Protein AF-A0A7J0CHC0-F1 (afdb_monomer_lite)

Organism: Streptomyces microflavus (NCBI:txid1919)

Structure (mmCIF, N/CA/C/O backbone):
data_AF-A0A7J0CHC0-F1
#
_entry.id   AF-A0A7J0CHC0-F1
#
loop_
_atom_site.group_PDB
_atom_site.id
_atom_site.type_symbol
_atom_site.label_atom_id
_atom_site.label_alt_id
_atom_site.label_comp_id
_atom_site.label_asym_id
_atom_site.label_entity_id
_atom_site.label_seq_id
_atom_site.pdbx_PDB_ins_code
_atom_site.Cartn_x
_atom_site.Cartn_y
_atom_site.Cartn_z
_atom_site.occupancy
_atom_site.B_iso_or_equiv
_atom_site.auth_seq_id
_atom_site.auth_comp_id
_atom_site.auth_asym_id
_atom_site.auth_atom_id
_atom_site.pdbx_PDB_model_num
ATOM 1 N N . MET A 1 1 ? 10.329 18.362 -16.161 1.00 43.47 1 MET A N 1
ATOM 2 C CA . MET A 1 1 ? 10.769 17.170 -15.403 1.00 43.47 1 MET A CA 1
ATOM 3 C C . MET A 1 1 ? 11.102 17.609 -13.986 1.00 43.47 1 MET A C 1
ATOM 5 O O . MET A 1 1 ? 12.208 18.069 -13.749 1.00 43.47 1 MET A O 1
ATOM 9 N N . ALA A 1 2 ? 10.140 17.556 -13.065 1.00 52.16 2 ALA A N 1
ATOM 10 C CA . ALA A 1 2 ? 10.444 17.740 -11.649 1.00 52.16 2 ALA A CA 1
ATOM 11 C C . ALA A 1 2 ? 11.000 16.406 -11.139 1.00 52.16 2 ALA A C 1
ATOM 13 O O . ALA A 1 2 ? 10.270 15.419 -11.058 1.00 52.16 2 ALA A O 1
ATOM 14 N N . GLY A 1 3 ? 12.313 16.346 -10.919 1.00 54.72 3 GLY A N 1
ATOM 15 C CA . GLY A 1 3 ? 12.942 15.194 -10.286 1.00 54.72 3 GLY A CA 1
ATOM 16 C C . GLY A 1 3 ? 12.388 15.053 -8.875 1.00 54.72 3 GLY A C 1
ATOM 17 O O . GLY A 1 3 ? 12.377 16.024 -8.125 1.00 54.72 3 GLY A O 1
ATOM 18 N N . PHE A 1 4 ? 11.892 13.865 -8.539 1.00 58.16 4 PHE A N 1
ATOM 19 C CA . PHE A 1 4 ? 11.457 13.528 -7.189 1.00 58.16 4 PHE A CA 1
ATOM 20 C C . PHE A 1 4 ? 12.624 13.764 -6.214 1.00 58.16 4 PHE A C 1
ATOM 22 O O . PHE A 1 4 ? 13.548 12.957 -6.151 1.00 58.16 4 PHE A O 1
ATOM 29 N N . SER A 1 5 ? 12.609 14.878 -5.485 1.00 67.31 5 SER A N 1
ATOM 30 C CA . SER A 1 5 ? 13.575 15.197 -4.432 1.00 67.31 5 SER A CA 1
ATOM 31 C C . SER A 1 5 ? 12.858 15.314 -3.084 1.00 67.31 5 SER A C 1
ATOM 33 O O . 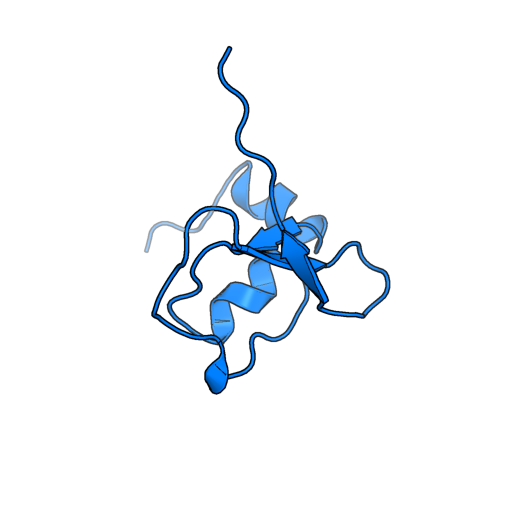SER A 1 5 ? 11.685 15.684 -3.016 1.00 67.31 5 SER A O 1
ATOM 35 N N . GLY A 1 6 ? 13.550 14.940 -2.004 1.00 77.19 6 GLY A N 1
ATOM 36 C CA . GLY A 1 6 ? 13.018 14.956 -0.637 1.00 77.19 6 GLY A CA 1
ATOM 37 C C . GLY A 1 6 ? 12.457 13.609 -0.162 1.00 77.19 6 GLY A C 1
ATOM 38 O O . GLY A 1 6 ? 12.873 12.551 -0.634 1.00 77.19 6 GLY A O 1
ATOM 39 N N . TRP A 1 7 ? 11.488 13.667 0.760 1.00 77.69 7 TRP A N 1
ATOM 40 C CA . TRP A 1 7 ? 10.916 12.537 1.519 1.00 77.69 7 TRP A CA 1
ATOM 41 C C . TRP A 1 7 ? 10.472 11.329 0.675 1.00 77.69 7 TRP A C 1
ATOM 43 O O . TRP A 1 7 ? 10.446 10.196 1.153 1.00 77.69 7 TRP A O 1
ATOM 53 N N . PHE A 1 8 ? 10.129 11.544 -0.596 1.00 77.38 8 PHE A N 1
ATOM 54 C CA . PHE A 1 8 ? 9.718 10.480 -1.510 1.00 77.38 8 PHE A CA 1
ATOM 55 C C . PHE A 1 8 ? 10.848 9.477 -1.802 1.00 77.38 8 PHE A C 1
ATOM 57 O O . PHE A 1 8 ? 10.597 8.279 -1.957 1.00 77.38 8 PHE A O 1
ATOM 64 N N . VAL A 1 9 ? 12.099 9.949 -1.851 1.00 81.75 9 VAL A N 1
ATOM 65 C CA . VAL A 1 9 ? 13.280 9.087 -2.009 1.00 81.75 9 VAL A CA 1
ATOM 66 C C . VAL A 1 9 ? 13.459 8.210 -0.770 1.00 81.75 9 VAL A C 1
ATOM 68 O O . VAL A 1 9 ? 13.693 7.009 -0.906 1.00 81.75 9 VAL A O 1
ATOM 71 N N . ASP A 1 10 ? 13.263 8.778 0.422 1.00 77.06 10 ASP A N 1
ATOM 72 C CA . ASP A 1 10 ? 13.380 8.058 1.694 1.00 77.06 10 ASP A CA 1
ATOM 73 C C . ASP A 1 1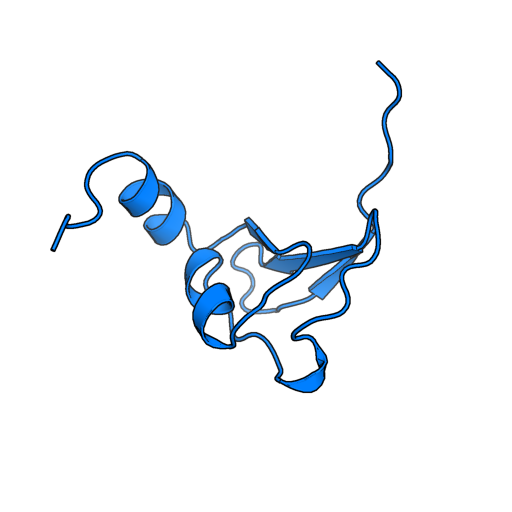0 ? 12.306 6.970 1.836 1.00 77.06 10 ASP A C 1
ATOM 75 O O . ASP A 1 10 ? 12.612 5.832 2.196 1.00 77.06 10 ASP A O 1
ATOM 79 N N . VAL A 1 11 ? 11.060 7.266 1.448 1.00 75.50 11 VAL A N 1
ATOM 80 C CA . VAL A 1 11 ? 9.970 6.274 1.433 1.00 75.50 11 VAL A CA 1
ATOM 81 C C . VAL A 1 11 ? 10.278 5.121 0.473 1.00 75.50 11 VAL A C 1
ATOM 83 O O . VAL A 1 11 ? 10.148 3.956 0.851 1.00 75.50 11 VAL A O 1
ATOM 86 N N . ARG A 1 12 ? 10.759 5.412 -0.746 1.00 81.88 12 ARG A N 1
ATOM 87 C CA . ARG A 1 12 ? 11.161 4.364 -1.705 1.00 81.88 12 ARG A CA 1
ATOM 88 C C . ARG A 1 12 ? 12.341 3.535 -1.200 1.00 81.88 12 ARG A C 1
ATOM 90 O O . ARG A 1 12 ? 12.408 2.343 -1.508 1.00 81.88 12 ARG A O 1
ATOM 97 N N . ARG A 1 13 ? 13.263 4.138 -0.441 1.00 85.62 13 ARG A N 1
ATOM 98 C CA . ARG A 1 13 ? 14.437 3.457 0.124 1.00 85.62 13 ARG A CA 1
ATOM 99 C C . ARG A 1 13 ? 14.053 2.387 1.141 1.00 85.62 13 ARG A C 1
ATOM 101 O O . ARG A 1 13 ? 14.687 1.336 1.158 1.00 85.62 13 ARG A O 1
ATOM 108 N N . ASN A 1 14 ? 13.001 2.617 1.926 1.00 86.88 14 ASN A N 1
ATOM 109 C CA . ASN A 1 14 ? 12.529 1.644 2.911 1.00 86.88 14 ASN A CA 1
ATOM 110 C C . ASN A 1 14 ? 11.993 0.360 2.271 1.00 86.88 14 ASN A C 1
ATOM 112 O O . ASN A 1 14 ? 12.047 -0.686 2.907 1.00 86.88 14 ASN A O 1
ATOM 116 N N . ARG A 1 15 ? 11.513 0.409 1.014 1.00 89.56 15 ARG A N 1
ATOM 117 C CA . ARG A 1 15 ? 11.027 -0.772 0.267 1.00 89.56 15 ARG A CA 1
ATOM 118 C C . ARG A 1 15 ? 9.978 -1.572 1.057 1.00 89.56 15 ARG A C 1
ATOM 120 O O . ARG A 1 15 ? 9.932 -2.800 0.987 1.00 89.56 15 ARG A O 1
ATOM 127 N N . GLN A 1 16 ? 9.147 -0.859 1.811 1.00 94.06 16 GLN A N 1
ATOM 128 C CA . GLN A 1 16 ? 8.128 -1.383 2.717 1.00 94.06 16 GLN A CA 1
ATOM 129 C C . GLN A 1 16 ? 6.927 -0.435 2.725 1.00 94.06 16 GLN A C 1
ATOM 131 O O . GLN A 1 16 ? 7.096 0.777 2.603 1.00 94.06 16 GLN A O 1
ATOM 136 N N . GLY A 1 17 ? 5.716 -0.970 2.875 1.00 94.62 17 GLY A N 1
ATOM 137 C CA . GLY A 1 17 ? 4.496 -0.172 2.974 1.00 94.62 17 GLY A CA 1
ATOM 138 C C . GLY A 1 17 ? 3.247 -0.887 2.469 1.00 94.62 17 GLY A C 1
ATOM 139 O O . GLY A 1 17 ? 3.248 -2.098 2.237 1.00 94.62 17 GLY A O 1
ATOM 140 N N . ALA A 1 18 ? 2.170 -0.117 2.304 1.00 95.31 18 ALA A N 1
ATOM 141 C CA . ALA A 1 18 ? 0.862 -0.595 1.875 1.00 95.31 18 ALA A CA 1
ATOM 142 C C . ALA A 1 18 ? 0.311 0.231 0.696 1.00 95.31 18 ALA A C 1
ATOM 144 O O . ALA A 1 18 ? 0.341 1.458 0.732 1.00 95.31 18 ALA A O 1
ATOM 145 N N . LEU A 1 19 ? -0.231 -0.432 -0.329 1.00 94.56 19 LEU A N 1
ATOM 146 C CA . LEU A 1 19 ? -0.920 0.184 -1.470 1.00 94.56 19 LEU A CA 1
ATOM 147 C C . LEU A 1 19 ? -2.422 -0.103 -1.383 1.00 94.56 19 LEU A C 1
ATOM 149 O O . LEU A 1 19 ? -2.821 -1.266 -1.406 1.00 94.56 19 LEU A O 1
ATOM 153 N N . LEU A 1 20 ? -3.260 0.933 -1.311 1.00 94.38 20 LEU A N 1
ATOM 154 C CA . LEU A 1 20 ? -4.717 0.782 -1.149 1.00 94.38 20 LEU A CA 1
ATOM 155 C C . LEU A 1 20 ? -5.446 0.490 -2.470 1.00 94.38 20 LEU A C 1
ATOM 157 O O . LEU A 1 20 ? -6.321 -0.370 -2.538 1.00 94.38 20 LEU A O 1
ATOM 161 N N . SER A 1 21 ? -5.081 1.192 -3.541 1.00 93.12 21 SER A N 1
ATOM 162 C CA . SER A 1 21 ? -5.679 1.011 -4.867 1.00 93.12 21 SER A CA 1
ATOM 163 C C . SER A 1 21 ? -4.648 1.321 -5.955 1.00 93.12 21 SER A C 1
ATOM 165 O O . SER A 1 21 ? -4.660 2.419 -6.514 1.00 93.12 21 SER A O 1
ATOM 167 N N . PRO A 1 22 ? -3.708 0.398 -6.228 1.00 93.62 22 PRO A N 1
ATOM 168 C CA . PRO A 1 22 ? -2.708 0.615 -7.266 1.00 93.62 22 PRO A CA 1
ATOM 169 C C . PRO A 1 22 ? -3.379 0.749 -8.641 1.00 93.62 22 PRO A C 1
ATOM 171 O O . PRO A 1 22 ? -4.298 -0.004 -8.976 1.00 93.62 22 PRO A O 1
ATOM 174 N N . GLN A 1 23 ? -2.908 1.709 -9.431 1.00 94.00 23 GLN A N 1
ATOM 175 C CA . GLN A 1 23 ? -3.391 2.015 -10.781 1.00 94.00 23 GLN A CA 1
ATOM 176 C C . GLN A 1 23 ? -2.443 1.483 -11.862 1.00 94.00 23 GLN A C 1
ATOM 178 O O . GLN A 1 23 ? -2.834 1.342 -13.019 1.00 94.00 23 GLN A O 1
ATOM 183 N N . ALA A 1 24 ? -1.212 1.127 -11.489 1.00 94.00 24 ALA A N 1
ATOM 184 C CA . ALA A 1 24 ? -0.234 0.543 -12.391 1.00 94.00 24 ALA A CA 1
ATOM 185 C C . ALA A 1 24 ? 0.590 -0.559 -11.711 1.00 94.00 24 ALA A C 1
ATOM 187 O O . ALA A 1 24 ? 0.763 -0.593 -10.495 1.00 94.00 24 ALA A O 1
ATOM 188 N N . VAL A 1 25 ? 1.175 -1.451 -12.521 1.00 92.44 25 VAL A N 1
ATOM 189 C CA . VAL A 1 25 ? 2.111 -2.486 -12.034 1.00 92.44 25 VAL A CA 1
ATOM 190 C C . VAL A 1 25 ? 3.300 -1.845 -11.300 1.00 92.44 25 VAL A C 1
ATOM 192 O O . VAL A 1 25 ? 3.777 -2.391 -10.303 1.00 92.44 25 VAL A O 1
ATOM 195 N N . GLY A 1 26 ? 3.753 -0.685 -11.792 1.00 91.81 26 GLY A N 1
ATOM 196 C CA . GLY A 1 26 ? 4.903 0.057 -11.268 1.00 91.81 26 GLY A CA 1
ATOM 197 C C . GLY A 1 26 ? 4.709 0.614 -9.858 1.00 91.81 26 GLY A C 1
ATOM 198 O O . GLY A 1 26 ? 5.696 0.814 -9.155 1.00 91.81 26 GLY A O 1
ATOM 199 N N . ASP A 1 27 ? 3.467 0.767 -9.388 1.00 92.12 27 ASP A N 1
ATOM 200 C CA . ASP A 1 27 ? 3.185 1.256 -8.031 1.00 92.12 27 ASP A CA 1
ATOM 201 C C . ASP A 1 27 ? 3.793 0.337 -6.956 1.00 92.12 27 ASP A C 1
ATOM 203 O O . ASP A 1 27 ? 4.143 0.784 -5.865 1.00 92.12 27 ASP A O 1
ATOM 207 N N . GLY A 1 28 ? 3.996 -0.946 -7.285 1.00 91.75 28 GLY A N 1
ATOM 208 C CA . GLY A 1 28 ? 4.669 -1.919 -6.421 1.00 91.75 28 GLY A CA 1
ATOM 209 C C . GLY A 1 28 ? 6.096 -1.535 -6.035 1.00 91.75 28 GLY A C 1
ATOM 210 O O . GLY A 1 28 ? 6.544 -1.888 -4.943 1.00 91.75 28 GLY A O 1
ATOM 211 N N . GLU A 1 29 ? 6.799 -0.774 -6.877 1.00 90.38 29 GLU A N 1
ATOM 212 C CA . GLU A 1 29 ? 8.173 -0.355 -6.597 1.00 90.38 29 GLU A CA 1
ATOM 213 C C . GLU A 1 29 ? 8.283 0.524 -5.353 1.00 90.38 29 GLU A C 1
ATOM 215 O O . GLU A 1 29 ? 9.313 0.477 -4.675 1.00 90.38 29 GLU A O 1
ATOM 220 N N . LEU A 1 30 ? 7.224 1.281 -5.039 1.00 90.06 30 LEU A N 1
ATOM 221 C CA . LEU A 1 30 ? 7.160 2.172 -3.879 1.00 90.06 30 LEU A CA 1
ATOM 222 C C . LEU A 1 30 ? 7.294 1.404 -2.564 1.00 90.06 30 LEU A C 1
ATOM 224 O O . LEU A 1 30 ? 7.911 1.892 -1.625 1.00 90.06 30 LEU A O 1
ATOM 228 N N . ILE A 1 31 ? 6.763 0.181 -2.523 1.00 92.56 31 ILE A N 1
ATOM 229 C CA . ILE A 1 31 ? 6.780 -0.692 -1.344 1.00 92.56 31 ILE A CA 1
ATOM 230 C C . ILE A 1 31 ? 7.725 -1.881 -1.517 1.00 92.56 31 ILE A C 1
ATOM 232 O O . ILE A 1 31 ? 7.681 -2.821 -0.736 1.00 92.56 31 ILE A O 1
ATOM 236 N N . GLY A 1 32 ? 8.553 -1.873 -2.560 1.00 90.44 32 GLY A N 1
ATOM 237 C CA . GLY A 1 32 ? 9.519 -2.928 -2.835 1.00 90.44 32 GLY A CA 1
ATOM 238 C C . GLY A 1 32 ? 8.966 -4.266 -3.322 1.00 90.44 32 GLY A C 1
ATOM 239 O O . GLY A 1 32 ? 9.692 -5.257 -3.280 1.00 90.44 32 GLY A O 1
ATOM 240 N N . GLY A 1 33 ? 7.732 -4.292 -3.828 1.00 89.00 33 GLY A N 1
ATOM 241 C CA . GLY A 1 33 ? 7.075 -5.482 -4.367 1.00 89.00 33 GLY A CA 1
ATOM 242 C C . GLY A 1 33 ? 6.758 -5.389 -5.864 1.00 89.00 33 GLY A C 1
ATOM 243 O O . GLY A 1 33 ? 7.120 -4.438 -6.552 1.00 89.00 33 GLY A O 1
ATOM 244 N N . LYS A 1 34 ? 6.036 -6.391 -6.378 1.00 90.31 34 LYS A N 1
ATOM 245 C CA . LYS A 1 34 ? 5.428 -6.374 -7.719 1.00 90.31 34 LYS A CA 1
ATOM 246 C C . LYS A 1 34 ? 3.919 -6.513 -7.585 1.00 90.31 34 LYS A C 1
ATOM 248 O O . LYS A 1 34 ? 3.452 -7.508 -7.035 1.00 90.31 34 LYS A O 1
ATOM 253 N N . VAL A 1 35 ? 3.160 -5.549 -8.102 1.00 91.62 35 VAL A N 1
ATOM 254 C CA . VAL A 1 35 ? 1.693 -5.620 -8.107 1.00 91.62 35 VAL A CA 1
ATOM 255 C C . VAL A 1 35 ? 1.232 -6.531 -9.253 1.00 91.62 35 VAL A C 1
ATOM 257 O O . VAL A 1 35 ? 1.563 -6.263 -10.411 1.00 91.62 35 VAL A O 1
ATOM 260 N N . PRO A 1 36 ? 0.465 -7.603 -8.983 1.00 90.06 36 PRO A N 1
ATOM 261 C CA . PRO A 1 36 ? -0.139 -8.409 -10.040 1.00 90.06 36 PRO A CA 1
ATOM 262 C C . PRO A 1 36 ? -1.151 -7.587 -10.843 1.00 90.06 36 PRO A C 1
ATOM 264 O O . PRO A 1 36 ? -1.935 -6.840 -10.263 1.00 90.06 36 PRO A O 1
ATOM 267 N N . ARG A 1 37 ? -1.213 -7.783 -12.167 1.00 91.50 37 ARG A N 1
ATOM 268 C CA . ARG A 1 37 ? -2.184 -7.087 -13.038 1.00 91.50 37 ARG A CA 1
ATOM 269 C C . ARG A 1 37 ? -3.640 -7.254 -12.587 1.00 91.50 37 ARG A C 1
ATOM 271 O O . ARG A 1 37 ? -4.411 -6.314 -12.692 1.00 91.50 37 ARG A O 1
ATOM 278 N N . SER A 1 38 ? -3.994 -8.409 -12.024 1.00 89.81 38 SER A N 1
ATOM 279 C CA . SER A 1 38 ? -5.331 -8.691 -11.478 1.00 89.81 38 SER A CA 1
ATOM 280 C C . SER A 1 38 ? -5.694 -7.882 -10.226 1.00 89.81 38 SER A C 1
ATOM 282 O O . SER A 1 38 ? -6.826 -7.955 -9.757 1.00 89.81 38 SER A O 1
ATOM 284 N N . ARG A 1 39 ? -4.735 -7.152 -9.646 1.00 88.06 39 ARG A N 1
ATOM 285 C CA . ARG A 1 39 ? -4.910 -6.309 -8.457 1.00 88.06 39 ARG A CA 1
ATOM 286 C C . ARG A 1 39 ? -4.883 -4.814 -8.784 1.00 88.06 39 ARG A C 1
ATOM 288 O O . ARG A 1 39 ? -4.902 -4.012 -7.856 1.00 88.06 39 ARG A O 1
ATOM 295 N N . ILE A 1 40 ? -4.792 -4.459 -10.065 1.00 92.19 40 ILE A N 1
ATOM 296 C CA . ILE A 1 40 ? -4.821 -3.075 -10.539 1.00 92.19 40 ILE A CA 1
ATOM 297 C C . ILE A 1 40 ? -6.272 -2.633 -10.714 1.00 92.19 40 ILE A C 1
ATOM 299 O O . ILE A 1 40 ? -7.081 -3.369 -11.277 1.00 92.19 40 ILE A O 1
ATOM 303 N N . GLY A 1 41 ? -6.574 -1.415 -10.267 1.00 85.12 41 GLY A N 1
ATOM 304 C CA . GLY A 1 41 ? -7.920 -0.852 -10.319 1.00 85.12 41 GLY A CA 1
ATOM 305 C C . GLY A 1 41 ? -8.864 -1.435 -9.259 1.00 85.12 41 GLY A C 1
ATOM 306 O O . GLY A 1 41 ? -8.565 -2.423 -8.591 1.00 85.12 41 GLY A O 1
ATOM 307 N N . GLY A 1 42 ? -10.018 -0.788 -9.071 1.00 77.31 42 GLY A N 1
ATOM 308 C CA . GLY A 1 42 ? -11.084 -1.301 -8.197 1.00 77.31 42 GLY A CA 1
ATOM 309 C C . GLY A 1 42 ? -10.733 -1.330 -6.704 1.00 77.31 42 GLY A C 1
ATOM 310 O O . GLY A 1 42 ? -10.883 -2.363 -6.048 1.00 77.31 42 GLY A O 1
ATOM 311 N N . GLY A 1 43 ? -10.272 -0.198 -6.159 1.00 82.69 43 GLY A N 1
ATOM 312 C CA . GLY A 1 43 ? -10.013 -0.047 -4.725 1.00 82.69 43 GLY A CA 1
ATOM 313 C C . GLY A 1 43 ? -11.246 -0.350 -3.874 1.00 82.69 43 GLY A C 1
ATOM 314 O O . GLY A 1 43 ? -12.351 0.088 -4.184 1.00 82.69 43 GLY A O 1
ATOM 315 N N . ARG A 1 44 ? -11.051 -1.095 -2.784 1.00 89.62 44 ARG A N 1
ATOM 316 C CA . ARG A 1 44 ? -12.074 -1.307 -1.754 1.00 89.62 44 ARG A CA 1
ATOM 317 C C . ARG A 1 44 ? -11.602 -0.651 -0.458 1.00 89.62 44 ARG A C 1
ATOM 319 O O . ARG A 1 44 ? -10.469 -0.933 -0.058 1.00 89.62 44 ARG A O 1
ATOM 326 N N . PRO A 1 45 ? -12.431 0.173 0.207 1.00 92.25 45 PRO A N 1
ATOM 327 C CA . PRO A 1 45 ? -12.103 0.701 1.525 1.00 92.25 45 PRO A CA 1
ATOM 328 C C . PRO A 1 45 ? -11.638 -0.408 2.472 1.00 92.25 45 PRO A C 1
ATOM 330 O O . PRO A 1 45 ? -12.180 -1.516 2.479 1.00 92.25 45 PRO A O 1
ATOM 333 N N . GLY A 1 46 ? -10.576 -0.126 3.221 1.00 94.25 46 GLY A N 1
ATOM 334 C CA . GLY A 1 46 ? -9.980 -1.082 4.148 1.00 94.25 46 GLY A CA 1
ATOM 335 C C . GLY A 1 46 ? -9.166 -2.212 3.504 1.00 94.25 46 GLY A C 1
ATOM 336 O O . GLY A 1 46 ? -8.679 -3.067 4.230 1.00 94.25 46 GLY A O 1
ATOM 337 N N . ARG A 1 47 ? -8.957 -2.269 2.182 1.00 95.00 47 ARG A N 1
ATOM 338 C CA . ARG A 1 47 ? -8.085 -3.286 1.559 1.00 95.00 47 ARG A CA 1
ATOM 339 C C . ARG A 1 47 ? -6.762 -2.676 1.108 1.00 95.00 47 ARG A C 1
ATOM 341 O O . ARG A 1 47 ? -6.757 -1.644 0.449 1.00 95.00 47 ARG A O 1
ATOM 348 N N . ALA A 1 48 ? -5.651 -3.351 1.414 1.00 95.62 48 ALA A N 1
ATOM 349 C CA . ALA A 1 48 ? -4.326 -2.947 0.949 1.00 95.62 48 ALA A CA 1
ATOM 350 C C . ALA A 1 48 ? -3.461 -4.130 0.490 1.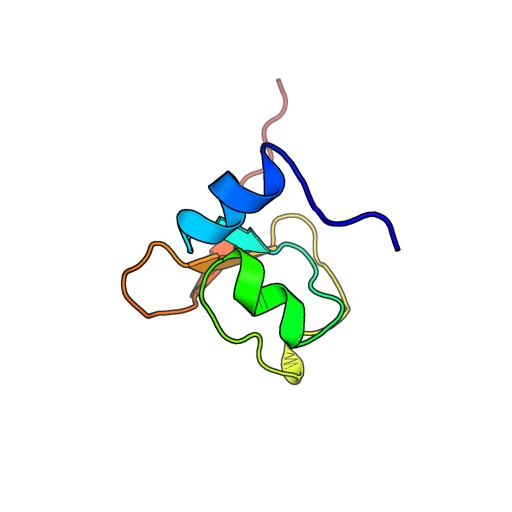00 95.62 48 ALA A C 1
ATOM 352 O O . ALA A 1 48 ? -3.605 -5.251 0.984 1.00 95.62 48 ALA A O 1
ATOM 353 N N . LEU A 1 49 ? -2.529 -3.869 -0.426 1.00 95.06 49 LEU A N 1
ATOM 354 C CA . LEU A 1 49 ? -1.383 -4.728 -0.714 1.00 95.06 49 LEU A CA 1
ATOM 355 C C . LEU A 1 49 ? -0.209 -4.283 0.154 1.00 95.06 49 LEU A C 1
ATOM 357 O O . LEU A 1 49 ? 0.256 -3.161 0.010 1.00 95.06 49 LEU A O 1
ATOM 361 N N . PHE A 1 50 ? 0.266 -5.151 1.033 1.00 95.94 50 PHE A N 1
ATOM 362 C CA . PHE A 1 50 ? 1.269 -4.849 2.043 1.00 95.94 50 PHE A CA 1
ATOM 363 C C . PHE A 1 50 ? 2.551 -5.645 1.814 1.00 95.94 50 PHE A C 1
ATOM 365 O O . PHE A 1 50 ? 2.497 -6.843 1.520 1.00 95.94 50 PHE A O 1
ATOM 372 N N . HIS A 1 51 ? 3.688 -4.979 1.983 1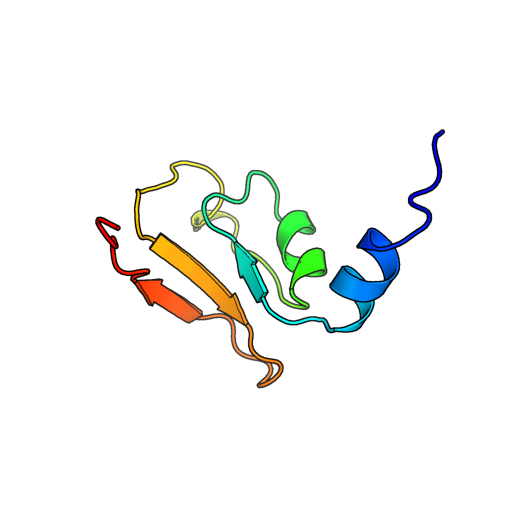.00 95.62 51 HIS A N 1
ATOM 373 C CA . HIS A 1 51 ? 5.016 -5.579 1.995 1.00 95.62 51 HIS A CA 1
ATOM 374 C C . HIS A 1 51 ? 5.819 -4.995 3.160 1.00 95.62 51 HIS A C 1
ATOM 376 O O . HIS A 1 51 ? 5.948 -3.778 3.276 1.00 95.62 51 HIS A O 1
ATOM 382 N N . ASN A 1 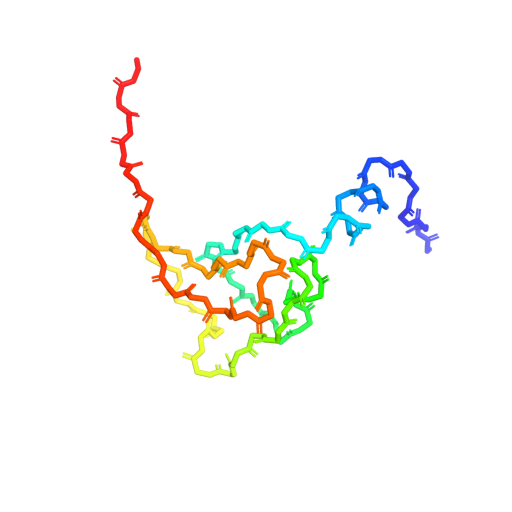52 ? 6.373 -5.855 4.013 1.00 94.31 52 ASN A N 1
ATOM 383 C CA . ASN A 1 52 ? 7.167 -5.460 5.183 1.00 94.31 52 ASN A CA 1
ATOM 384 C C . ASN A 1 52 ? 8.648 -5.844 5.057 1.00 94.31 52 ASN A C 1
ATOM 386 O O . ASN A 1 52 ? 9.341 -5.941 6.063 1.00 94.31 52 ASN A O 1
ATOM 390 N N . GLY A 1 53 ? 9.146 -6.074 3.840 1.00 91.25 53 GLY A N 1
ATOM 391 C CA . GLY A 1 53 ? 10.549 -6.428 3.610 1.00 91.25 53 GLY A CA 1
ATOM 392 C C . GLY A 1 53 ? 10.842 -7.921 3.735 1.00 91.25 53 GLY A C 1
ATOM 393 O O . GLY A 1 53 ? 11.974 -8.321 3.496 1.00 91.25 53 GLY A O 1
ATOM 394 N N . ASP A 1 54 ? 9.837 -8.750 4.037 1.00 91.75 54 ASP A N 1
ATOM 395 C CA . ASP A 1 54 ? 9.960 -10.214 4.062 1.00 91.75 54 ASP A CA 1
ATOM 396 C C . ASP A 1 54 ? 9.983 -10.854 2.656 1.00 91.75 54 ASP A C 1
ATOM 398 O O . ASP A 1 54 ? 9.994 -12.079 2.522 1.00 91.75 54 ASP A O 1
ATOM 402 N N . GLY A 1 55 ? 9.955 -10.036 1.598 1.00 89.69 55 GLY A N 1
ATOM 403 C CA . GLY A 1 55 ? 9.910 -10.475 0.206 1.00 89.69 55 GLY A CA 1
ATOM 404 C C . GLY A 1 55 ? 8.530 -10.952 -0.254 1.00 89.69 55 GLY A C 1
ATOM 405 O O . GLY A 1 55 ? 8.397 -11.428 -1.384 1.00 89.69 55 GLY A O 1
ATOM 406 N N . ARG A 1 56 ? 7.486 -10.848 0.581 1.00 92.19 56 ARG A N 1
ATOM 407 C CA . ARG A 1 56 ? 6.137 -11.341 0.281 1.00 92.19 56 ARG A CA 1
ATOM 408 C C . ARG A 1 56 ? 5.126 -10.206 0.246 1.00 92.19 56 ARG A C 1
ATOM 410 O O . ARG A 1 56 ? 4.919 -9.479 1.210 1.00 92.19 56 ARG A O 1
ATOM 417 N N . LEU A 1 57 ? 4.415 -10.110 -0.874 1.00 92.69 57 LEU A N 1
ATOM 418 C CA . LEU A 1 57 ? 3.276 -9.210 -0.997 1.00 92.69 57 LEU A CA 1
ATOM 419 C C . LEU A 1 57 ? 2.013 -9.896 -0.469 1.00 92.69 57 LEU A C 1
ATOM 421 O O . LEU A 1 57 ? 1.648 -10.981 -0.925 1.00 92.69 57 LEU A O 1
ATOM 425 N N . ARG A 1 58 ? 1.328 -9.256 0.476 1.00 94.06 58 ARG A N 1
ATOM 426 C CA . ARG A 1 58 ? 0.130 -9.795 1.134 1.00 94.06 58 ARG A CA 1
ATOM 427 C C . ARG A 1 58 ? -1.050 -8.869 0.909 1.00 94.06 58 ARG A C 1
ATOM 429 O O . ARG A 1 58 ? -0.889 -7.659 0.842 1.00 94.06 58 ARG A O 1
ATOM 436 N N . THR A 1 59 ? -2.255 -9.419 0.814 1.00 94.12 59 THR A N 1
ATOM 437 C CA . THR A 1 59 ? -3.466 -8.599 0.936 1.00 94.12 59 THR A CA 1
ATOM 438 C C . THR A 1 59 ? -3.842 -8.516 2.409 1.00 94.12 59 THR A C 1
ATOM 440 O O . THR A 1 59 ? -4.011 -9.553 3.043 1.00 94.12 59 THR A O 1
ATOM 443 N N . VAL A 1 60 ? -3.994 -7.305 2.937 1.00 96.00 60 VAL A N 1
ATOM 444 C CA . VAL A 1 60 ? -4.370 -7.058 4.335 1.00 96.00 60 VAL A CA 1
ATOM 445 C C . VAL A 1 60 ? -5.694 -6.302 4.419 1.00 96.00 60 VAL A C 1
ATOM 447 O O . VAL A 1 60 ? -6.130 -5.683 3.441 1.00 96.00 60 VAL A O 1
ATOM 450 N N . GLN A 1 61 ? -6.338 -6.400 5.582 1.00 96.50 61 GLN A N 1
ATOM 451 C CA . GLN A 1 61 ? -7.479 -5.575 5.961 1.00 96.50 61 GLN A CA 1
ATOM 452 C C . GLN A 1 61 ? -6.980 -4.469 6.898 1.00 96.50 61 GLN A C 1
ATOM 454 O O . GLN A 1 61 ? -6.389 -4.759 7.934 1.00 96.50 61 GLN A O 1
ATOM 459 N N . VAL A 1 62 ? -7.204 -3.218 6.518 1.00 96.06 62 VAL A N 1
ATOM 460 C CA . VAL A 1 62 ? -6.945 -2.027 7.324 1.00 96.06 62 VAL A CA 1
ATOM 461 C C . VAL A 1 62 ? -8.225 -1.724 8.113 1.00 96.06 62 VAL A C 1
ATOM 463 O O . VAL A 1 62 ? -9.290 -1.625 7.491 1.00 96.06 62 VAL A O 1
ATOM 466 N N . PRO A 1 63 ? -8.163 -1.630 9.452 1.00 95.06 63 PRO A N 1
ATOM 467 C CA . PRO A 1 63 ? -9.327 -1.287 10.260 1.00 95.06 63 PRO A CA 1
ATOM 468 C C . PRO A 1 63 ? -9.735 0.173 10.034 1.00 95.06 63 PRO A C 1
ATOM 470 O O . PRO A 1 63 ? -8.888 1.036 9.805 1.00 95.06 63 PRO A O 1
ATOM 473 N N . GLN A 1 64 ? -11.038 0.441 10.106 1.00 94.56 64 GLN A N 1
ATOM 474 C CA . GLN A 1 64 ? -11.557 1.800 10.231 1.00 94.56 64 GLN A CA 1
ATOM 475 C C . GLN A 1 64 ? -11.433 2.225 11.695 1.00 94.56 64 GLN A C 1
ATOM 477 O O . GLN A 1 64 ? -11.830 1.474 12.584 1.00 94.56 64 GLN A O 1
ATOM 482 N N . THR A 1 65 ? -10.898 3.420 11.928 1.00 93.75 65 THR A N 1
ATOM 483 C CA . THR A 1 65 ? -10.841 4.039 13.254 1.00 93.75 65 THR A CA 1
ATOM 484 C C . THR A 1 65 ? -11.668 5.316 13.210 1.00 93.75 65 THR A C 1
ATOM 486 O O . THR A 1 65 ? -11.412 6.176 12.369 1.00 93.75 65 THR A O 1
ATOM 489 N N . GLU A 1 66 ? -12.655 5.424 14.093 1.00 90.75 66 GLU A N 1
ATOM 490 C CA . GLU A 1 66 ? -13.413 6.653 14.337 1.00 90.75 66 GLU A CA 1
ATOM 491 C C . GLU A 1 66 ? -12.762 7.317 15.554 1.00 90.75 66 GLU A C 1
ATOM 493 O O . GLU A 1 66 ? -12.844 6.789 16.663 1.00 90.75 66 GLU A O 1
ATOM 498 N N . LEU A 1 67 ? -11.982 8.372 15.306 1.00 76.38 67 LEU A N 1
ATOM 499 C CA . LEU A 1 67 ? -11.323 9.184 16.334 1.00 76.38 67 LEU A CA 1
ATOM 500 C C . LEU A 1 67 ? -12.166 10.418 16.647 1.00 76.38 67 LEU A C 1
ATOM 502 O O . LEU A 1 67 ? -12.727 10.986 15.682 1.00 76.38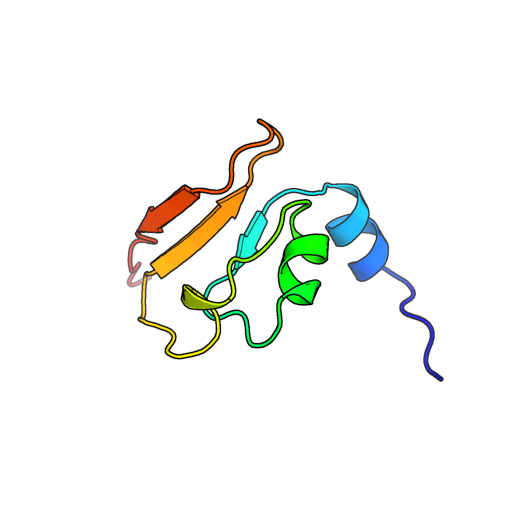 67 LEU A O 1
#

pLDDT: mean 87.55, std 10.94, range [43.47, 96.5]

Radius of gyration: 12.87 Å; chains: 1; bounding box: 28×29×32 Å

Secondary structure (DSSP, 8-state):
-----SHHHHHHHH--EEESS-SSGGGGGGGTS---GGGSS---TTEEEEE-SSS--EEEEPPP---

Sequence (67 aa):
MAGFSGWFVDVRRNRQGALLSPQAVGDGELIGGKVPRSRIGGGRPGRALFHNGDGRLRTVQVPQTEL

Foldseek 3Di:
DPPDDDPQVVQLVQLWDKAQAAQDQCVSSSNVAGDDPVRHGDGDPQWIFTDRPPHDTDIGGHDDDDD